Protein AF-A0A699ZGJ5-F1 (afdb_monomer)

pLDDT: mean 94.1, std 5.8, range [61.47, 98.12]

Nearest PDB structures (foldseek):
  6gx9-assembly2_B  TM=9.565E-01  e=2.846E-05  Homo sapiens
  6gx9-assembly1_A  TM=9.555E-01  e=4.735E-05  Homo sapiens
  5yu7-assembly1_A  TM=8.958E-01  e=6.598E-02  Homo sapiens
  6q83-assembly1_A  TM=8.111E-01  e=8.755E-02  Saccharomyces cerevisiae S288C
  6n1z-assembly2_D  TM=8.121E-01  e=3.088E+00  Homo sapiens

Solvent-accessible surface area (backbone atoms only — not comparable to full-atom values): 5552 Å² total; per-residue (Å²): 112,68,68,61,52,50,49,54,49,49,55,52,28,51,48,32,48,75,71,50,86,53,65,68,56,22,51,54,22,47,55,50,51,60,56,44,62,75,38,77,62,37,57,63,49,25,52,51,45,61,68,40,85,85,53,51,71,68,57,35,52,52,24,52,53,45,48,54,48,38,65,74,74,47,52,84,77,54,57,78,85,48,49,63,57,52,52,54,50,52,50,52,53,51,63,75,75,107

Mean predicted aligned error: 3.15 Å

Structure (mmCIF, N/CA/C/O backbone):
data_AF-A0A699ZGJ5-F1
#
_entry.id   AF-A0A699ZGJ5-F1
#
loop_
_atom_site.group_PDB
_atom_site.id
_atom_site.type_symbol
_atom_site.label_atom_id
_atom_site.label_alt_id
_atom_site.label_comp_id
_atom_site.label_asym_id
_atom_site.label_entity_id
_atom_site.label_seq_id
_atom_site.pdbx_PDB_ins_code
_atom_site.Cartn_x
_atom_site.Cartn_y
_atom_site.Cartn_z
_atom_site.occupancy
_atom_site.B_iso_or_equiv
_atom_site.auth_seq_id
_atom_site.auth_comp_id
_atom_site.auth_asym_id
_atom_site.auth_atom_id
_atom_site.pdbx_PDB_model_num
ATOM 1 N N . MET A 1 1 ? -8.751 16.767 -2.437 1.00 64.25 1 MET A N 1
ATOM 2 C CA . MET A 1 1 ? -7.808 17.014 -3.553 1.00 64.25 1 MET A CA 1
ATOM 3 C C . MET A 1 1 ? -6.417 16.470 -3.238 1.00 64.25 1 MET A C 1
ATOM 5 O O . MET A 1 1 ? -5.859 15.788 -4.081 1.00 64.25 1 MET A O 1
ATOM 9 N N . GLU A 1 2 ? -5.893 16.675 -2.025 1.00 82.38 2 GLU A N 1
ATOM 10 C CA . GLU A 1 2 ? -4.534 16.243 -1.650 1.00 82.38 2 GLU A CA 1
ATOM 11 C C . GLU A 1 2 ? -4.292 14.719 -1.722 1.00 82.38 2 GLU A C 1
ATOM 13 O O . GLU A 1 2 ? -3.305 14.291 -2.311 1.00 82.38 2 GLU A O 1
ATOM 18 N N . GLN A 1 3 ? -5.228 13.884 -1.246 1.00 79.56 3 GLN A N 1
ATOM 19 C CA . GLN A 1 3 ? -5.085 12.417 -1.338 1.00 79.56 3 GLN A CA 1
ATOM 20 C C . GLN A 1 3 ? -5.057 11.899 -2.786 1.00 79.56 3 GLN A C 1
ATOM 22 O O . GLN A 1 3 ? -4.328 10.963 -3.095 1.00 79.56 3 GLN A O 1
ATOM 27 N N . GLN A 1 4 ? -5.809 12.525 -3.697 1.00 86.00 4 GLN A N 1
ATOM 28 C CA . GLN A 1 4 ? -5.812 12.137 -5.110 1.00 86.00 4 GLN A CA 1
ATOM 29 C C . GLN A 1 4 ? -4.477 12.477 -5.788 1.00 86.00 4 GLN A C 1
ATOM 31 O O . GLN A 1 4 ? -3.985 11.698 -6.601 1.00 86.00 4 GLN A O 1
ATOM 36 N N . ALA A 1 5 ? -3.862 13.601 -5.408 1.00 91.75 5 ALA A N 1
ATOM 37 C CA . ALA A 1 5 ? -2.520 13.953 -5.860 1.00 91.75 5 ALA A CA 1
ATOM 38 C C . ALA A 1 5 ? -1.472 12.960 -5.328 1.00 91.75 5 ALA A C 1
ATOM 40 O O . ALA A 1 5 ? -0.629 12.494 -6.089 1.00 91.75 5 ALA A O 1
ATOM 41 N N . GLN A 1 6 ? -1.560 12.568 -4.053 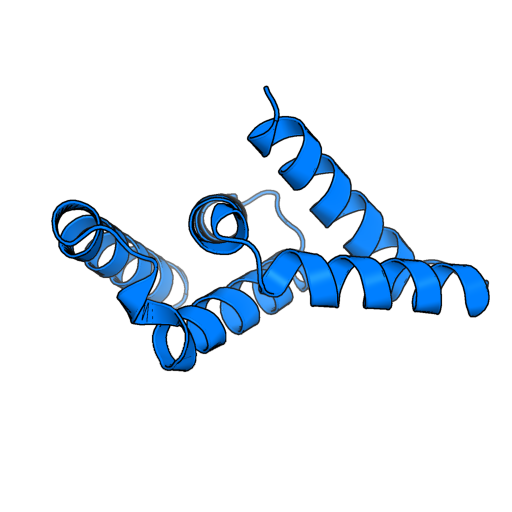1.00 92.25 6 GLN A N 1
ATOM 42 C CA . GLN A 1 6 ? -0.660 11.562 -3.476 1.00 92.25 6 GLN A CA 1
ATOM 43 C C . GLN A 1 6 ? -0.832 10.177 -4.108 1.00 92.25 6 GLN A C 1
ATOM 45 O O . GLN A 1 6 ? 0.162 9.494 -4.329 1.00 92.25 6 GLN A O 1
ATOM 50 N N . HIS A 1 7 ? -2.056 9.779 -4.458 1.00 94.50 7 HIS A N 1
ATOM 51 C CA . HIS A 1 7 ? -2.306 8.540 -5.195 1.00 94.50 7 HIS A CA 1
ATOM 52 C C . HIS A 1 7 ? -1.612 8.546 -6.567 1.00 94.50 7 HIS A C 1
ATOM 54 O O . HIS A 1 7 ? -0.931 7.592 -6.932 1.00 94.50 7 HIS A O 1
ATOM 60 N N . GLN A 1 8 ? -1.733 9.637 -7.329 1.00 94.38 8 GLN A N 1
ATOM 61 C CA . GLN A 1 8 ? -1.034 9.766 -8.613 1.00 94.38 8 GLN A CA 1
ATOM 62 C C . GLN A 1 8 ? 0.491 9.770 -8.437 1.00 94.38 8 GLN A C 1
ATOM 64 O O . GLN A 1 8 ? 1.199 9.111 -9.199 1.00 94.38 8 GLN A O 1
ATOM 69 N N . GLN A 1 9 ? 0.989 10.460 -7.409 1.00 96.06 9 GLN A N 1
ATOM 70 C CA . GLN A 1 9 ? 2.415 10.511 -7.094 1.00 96.06 9 GLN A CA 1
ATOM 71 C C . GLN A 1 9 ? 2.964 9.135 -6.689 1.00 96.06 9 GLN A C 1
ATOM 73 O O . GLN A 1 9 ? 4.066 8.785 -7.102 1.00 96.06 9 GLN A O 1
ATOM 78 N N . LEU A 1 10 ? 2.184 8.335 -5.953 1.00 97.25 10 LEU A N 1
ATOM 79 C CA . LEU A 1 10 ? 2.510 6.951 -5.610 1.00 97.25 10 LEU A CA 1
ATOM 80 C C . LEU A 1 10 ? 2.720 6.107 -6.865 1.00 97.25 10 LEU A C 1
ATOM 82 O O . LEU A 1 10 ? 3.766 5.477 -7.011 1.00 97.25 10 LEU A O 1
ATOM 86 N N . LEU A 1 11 ? 1.763 6.131 -7.795 1.00 95.94 11 LEU A N 1
ATOM 87 C CA . LEU A 1 11 ? 1.867 5.361 -9.035 1.00 95.94 11 LEU A CA 1
ATOM 88 C C . LEU A 1 11 ? 3.055 5.820 -9.893 1.00 95.94 11 LEU A C 1
ATOM 90 O O . LEU A 1 11 ? 3.781 4.988 -10.435 1.00 95.94 11 LEU A O 1
ATOM 94 N N . ALA A 1 12 ? 3.296 7.131 -9.976 1.00 96.44 12 ALA A N 1
ATOM 95 C CA . ALA A 1 12 ? 4.438 7.681 -10.701 1.00 96.44 12 ALA A CA 1
ATOM 96 C C . ALA A 1 12 ? 5.781 7.277 -10.067 1.00 96.44 12 ALA A C 1
ATOM 98 O O . ALA A 1 12 ? 6.708 6.896 -10.783 1.00 96.44 12 ALA A O 1
ATOM 99 N N . ALA A 1 13 ? 5.884 7.317 -8.736 1.00 97.38 13 ALA A N 1
ATOM 100 C CA . ALA A 1 13 ? 7.086 6.921 -8.010 1.00 97.38 13 ALA A CA 1
ATOM 101 C C . ALA A 1 13 ? 7.356 5.416 -8.139 1.00 97.38 13 ALA A C 1
ATOM 103 O O . ALA A 1 13 ? 8.490 5.022 -8.396 1.00 97.38 13 ALA A O 1
ATOM 104 N N . LEU A 1 14 ? 6.326 4.571 -8.053 1.00 97.19 14 LEU A N 1
ATOM 105 C CA . LEU A 1 14 ? 6.463 3.133 -8.296 1.00 97.19 14 LEU A CA 1
ATOM 106 C C . LEU A 1 14 ? 6.905 2.853 -9.734 1.00 97.19 14 LEU A C 1
ATOM 108 O O . LEU A 1 14 ? 7.846 2.092 -9.956 1.00 97.19 14 LEU A O 1
ATOM 112 N N . HIS A 1 15 ? 6.295 3.520 -10.716 1.00 95.88 15 HIS A N 1
ATOM 113 C CA . HIS A 1 15 ? 6.718 3.391 -12.105 1.00 95.88 15 HIS A CA 1
ATOM 114 C C . HIS A 1 15 ? 8.193 3.784 -12.281 1.00 95.88 15 HIS A C 1
ATOM 116 O O . HIS A 1 15 ? 8.953 3.035 -12.893 1.00 95.88 15 HIS A O 1
ATOM 122 N N . ALA A 1 16 ? 8.618 4.909 -11.701 1.00 96.50 16 ALA A N 1
ATOM 123 C CA . ALA A 1 16 ? 10.007 5.358 -11.740 1.00 96.50 16 ALA A CA 1
ATOM 124 C C . ALA A 1 16 ? 10.966 4.362 -11.063 1.00 96.50 16 ALA A C 1
ATOM 126 O O . ALA A 1 16 ? 12.016 4.046 -11.622 1.00 96.50 16 ALA A O 1
ATOM 127 N N . LEU A 1 17 ? 10.589 3.819 -9.902 1.00 96.69 17 LEU A N 1
ATOM 128 C CA . LEU A 1 17 ? 11.399 2.857 -9.158 1.00 96.69 17 LEU A CA 1
ATOM 129 C C . LEU A 1 17 ? 11.641 1.564 -9.951 1.00 96.69 17 LEU A C 1
ATOM 131 O O . LEU A 1 17 ? 12.761 1.054 -9.955 1.00 96.69 17 LEU A O 1
ATOM 135 N N . TYR A 1 18 ? 10.621 1.043 -10.637 1.00 94.69 18 TYR A N 1
ATOM 136 C CA . TYR A 1 18 ? 10.719 -0.246 -11.329 1.00 94.69 18 TYR A CA 1
ATOM 137 C C . TYR A 1 18 ? 11.170 -0.139 -12.794 1.00 94.69 18 TYR A C 1
ATOM 139 O O . TYR A 1 18 ? 11.896 -1.016 -13.260 1.00 94.69 18 TYR A O 1
ATOM 147 N N . HIS A 1 19 ? 10.819 0.936 -13.508 1.00 94.69 19 HIS A N 1
ATOM 148 C CA . HIS A 1 19 ? 10.971 1.006 -14.971 1.00 94.69 19 HIS A CA 1
ATOM 149 C C . HIS A 1 19 ? 11.992 2.038 -15.464 1.00 94.69 19 HIS A C 1
ATOM 151 O O . HIS A 1 19 ? 12.367 1.999 -16.633 1.00 94.69 19 HIS A O 1
ATOM 157 N N . HIS A 1 20 ? 12.460 2.964 -14.620 1.00 94.62 20 HIS A N 1
ATOM 158 C CA . HIS A 1 20 ? 13.402 3.995 -15.066 1.00 94.62 20 HIS A CA 1
ATOM 159 C C . HIS A 1 20 ? 14.842 3.459 -15.168 1.00 94.62 20 HIS A C 1
ATOM 161 O O . HIS A 1 20 ? 15.278 2.663 -14.337 1.00 94.62 20 HIS A O 1
ATOM 167 N N . GLU A 1 21 ? 15.616 3.890 -16.165 1.00 94.62 21 GLU A N 1
ATOM 168 C CA . GLU A 1 21 ? 17.002 3.420 -16.359 1.00 94.62 21 GLU A CA 1
ATOM 169 C C . GLU A 1 21 ? 18.007 4.163 -15.462 1.00 94.62 21 GLU A C 1
ATOM 171 O O . GLU A 1 21 ? 18.970 3.570 -14.978 1.00 94.62 21 GLU A O 1
ATOM 176 N N . ASP A 1 22 ? 17.755 5.446 -15.187 1.00 96.75 22 ASP A N 1
ATOM 177 C CA . ASP A 1 22 ? 18.600 6.275 -14.318 1.00 96.75 22 ASP A CA 1
ATOM 178 C C . ASP A 1 22 ? 18.473 5.878 -12.834 1.00 96.75 22 ASP A C 1
ATOM 180 O O . ASP A 1 22 ? 17.396 5.968 -12.233 1.00 96.75 22 ASP A O 1
ATOM 184 N N . ALA A 1 23 ? 19.599 5.486 -12.232 1.00 96.12 23 ALA A N 1
ATOM 185 C CA . ALA A 1 23 ? 19.702 5.124 -10.821 1.00 96.12 23 ALA A CA 1
ATOM 186 C C . ALA A 1 23 ? 19.379 6.291 -9.868 1.00 96.12 23 ALA A C 1
ATOM 188 O O . ALA A 1 23 ? 18.823 6.058 -8.797 1.00 96.12 23 ALA A O 1
ATOM 189 N N . SER A 1 24 ? 19.677 7.534 -10.256 1.00 96.88 24 SER A N 1
ATOM 190 C CA . SER A 1 24 ? 19.364 8.734 -9.467 1.00 96.88 24 SER A CA 1
ATOM 191 C C . SER A 1 24 ? 17.851 8.938 -9.341 1.00 96.88 24 SER A C 1
ATOM 193 O O . SER A 1 24 ? 17.330 9.211 -8.260 1.00 96.88 24 SER A O 1
ATOM 195 N N . VAL A 1 25 ? 17.117 8.722 -10.437 1.00 96.44 25 VAL A N 1
ATOM 196 C CA . VAL A 1 25 ? 15.649 8.818 -10.453 1.00 96.44 25 VAL A CA 1
ATOM 197 C C . VAL A 1 25 ? 15.020 7.713 -9.605 1.00 96.44 25 VAL A C 1
ATOM 199 O O . VAL A 1 25 ? 14.085 7.978 -8.848 1.00 96.44 25 VAL A O 1
ATOM 202 N N . LYS A 1 26 ? 15.560 6.491 -9.674 1.00 97.62 26 LYS A N 1
ATOM 203 C CA . LYS A 1 26 ? 15.131 5.372 -8.822 1.00 97.62 26 LYS A CA 1
ATOM 204 C C . LYS A 1 26 ? 15.350 5.659 -7.336 1.00 97.62 26 LYS A C 1
ATOM 206 O O . LYS A 1 26 ? 14.443 5.427 -6.542 1.00 97.62 26 LYS A O 1
ATOM 211 N N . ASP A 1 27 ? 16.509 6.198 -6.964 1.00 97.75 27 ASP A N 1
ATOM 212 C CA . ASP A 1 27 ? 16.814 6.581 -5.579 1.00 97.75 27 ASP A CA 1
ATOM 213 C C . ASP A 1 27 ? 15.867 7.680 -5.073 1.00 97.75 27 ASP A C 1
ATOM 215 O O . ASP A 1 27 ? 15.314 7.578 -3.976 1.00 97.75 27 A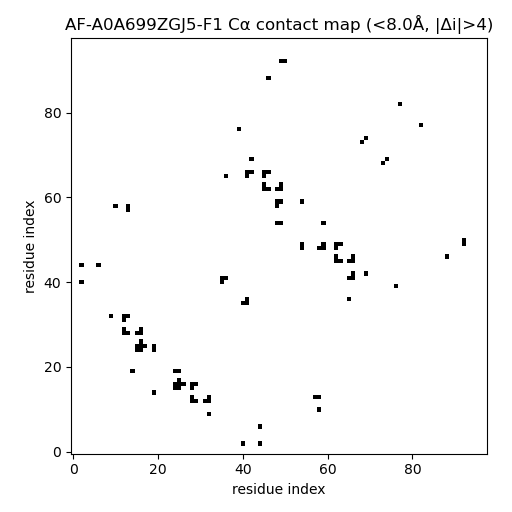SP A O 1
ATOM 219 N N . GLN A 1 28 ? 15.594 8.693 -5.899 1.00 97.69 28 GLN A N 1
ATOM 220 C CA . GLN A 1 28 ? 14.648 9.754 -5.557 1.00 97.69 28 GLN A CA 1
ATOM 221 C C . GLN A 1 28 ? 13.219 9.223 -5.373 1.00 97.69 28 GLN A C 1
ATOM 223 O O . GLN A 1 28 ? 12.521 9.641 -4.445 1.00 97.69 28 GLN A O 1
ATOM 228 N N . ALA A 1 29 ? 12.787 8.298 -6.234 1.00 97.75 29 ALA A N 1
ATOM 229 C CA . ALA A 1 29 ? 11.495 7.636 -6.112 1.00 97.75 29 ALA A CA 1
ATOM 230 C C . ALA A 1 29 ? 11.420 6.788 -4.836 1.00 97.75 29 ALA A C 1
ATOM 232 O O . ALA A 1 29 ? 10.449 6.901 -4.090 1.00 97.75 29 ALA A O 1
ATOM 233 N N . ASN A 1 30 ? 12.463 6.007 -4.542 1.00 97.31 30 ASN A N 1
ATOM 234 C CA . ASN A 1 30 ? 12.530 5.187 -3.335 1.00 97.31 30 ASN A CA 1
ATOM 235 C C . ASN A 1 30 ? 12.445 6.041 -2.062 1.00 97.31 30 ASN A C 1
ATOM 237 O O . ASN A 1 30 ? 11.616 5.774 -1.198 1.00 97.31 30 ASN A O 1
ATOM 241 N N . LYS A 1 31 ? 13.221 7.128 -1.978 1.00 98.06 31 LYS A N 1
ATOM 242 C CA . LYS A 1 31 ? 13.177 8.061 -0.838 1.00 98.06 31 LYS A CA 1
ATOM 243 C C . LYS A 1 31 ? 11.796 8.671 -0.634 1.00 98.06 31 LYS A C 1
ATOM 245 O O . LYS A 1 31 ? 11.347 8.821 0.499 1.00 98.06 31 LYS A O 1
ATOM 250 N N . TRP A 1 32 ? 11.121 9.036 -1.723 1.00 98.00 32 TRP A N 1
ATOM 251 C CA . TRP A 1 32 ? 9.760 9.553 -1.635 1.00 98.00 32 TRP A CA 1
ATOM 252 C C . TRP A 1 32 ? 8.784 8.478 -1.135 1.00 98.00 32 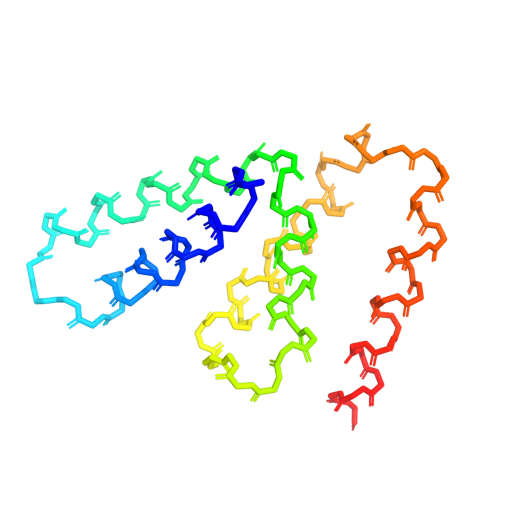TRP A C 1
ATOM 254 O O . TRP A 1 32 ? 7.970 8.760 -0.260 1.00 98.00 32 TRP A O 1
ATOM 264 N N . LEU A 1 33 ? 8.896 7.243 -1.636 1.00 98.12 33 LEU A N 1
ATOM 265 C CA . LEU A 1 33 ? 8.062 6.112 -1.215 1.00 98.12 33 LEU A CA 1
ATOM 266 C C . LEU A 1 33 ? 8.258 5.782 0.271 1.00 98.12 33 LEU A C 1
ATOM 268 O O . LEU A 1 33 ? 7.276 5.577 0.980 1.00 98.12 33 LEU A O 1
ATOM 272 N N . GLU A 1 34 ? 9.498 5.798 0.762 1.00 97.44 34 GLU A N 1
ATOM 273 C CA . GLU A 1 34 ? 9.823 5.596 2.182 1.00 97.44 34 GLU A CA 1
ATOM 274 C C . GLU A 1 34 ? 9.191 6.665 3.083 1.00 97.44 34 GLU A C 1
ATOM 276 O O . GLU A 1 34 ? 8.646 6.348 4.140 1.00 97.44 34 GLU A O 1
ATOM 281 N N . GLN A 1 35 ? 9.222 7.931 2.660 1.00 97.25 35 GLN A N 1
ATOM 282 C CA . GLN A 1 35 ? 8.564 9.024 3.384 1.00 97.25 35 GLN A CA 1
ATOM 283 C C . GLN A 1 35 ? 7.042 8.885 3.338 1.00 97.25 35 GLN A C 1
ATOM 285 O O . GLN A 1 35 ? 6.359 9.099 4.338 1.00 97.25 35 GLN A O 1
ATOM 290 N N . TRP A 1 36 ? 6.501 8.502 2.183 1.00 97.69 36 TRP A N 1
ATOM 291 C CA . TRP A 1 36 ? 5.068 8.333 2.000 1.00 97.69 36 TRP A CA 1
ATOM 292 C C . TRP A 1 36 ? 4.498 7.209 2.874 1.00 97.69 36 TRP A C 1
ATOM 294 O O . TRP A 1 36 ? 3.435 7.400 3.463 1.00 97.69 36 TRP A O 1
ATOM 304 N N . GLN A 1 37 ? 5.211 6.089 3.041 1.00 97.62 37 GLN A N 1
ATOM 305 C CA . GLN A 1 37 ? 4.790 4.976 3.911 1.00 97.62 37 GLN A CA 1
ATOM 306 C C . GLN A 1 37 ? 4.572 5.401 5.375 1.00 97.62 37 GLN A C 1
ATOM 308 O O . GLN A 1 37 ? 3.729 4.834 6.069 1.00 97.62 37 GLN A O 1
ATOM 313 N N . GLN A 1 38 ? 5.297 6.420 5.842 1.00 95.75 38 GLN A N 1
ATOM 314 C CA . GLN A 1 38 ? 5.167 6.961 7.200 1.00 95.75 38 GLN A CA 1
ATOM 315 C C . GLN A 1 38 ? 3.968 7.908 7.349 1.00 95.75 38 GLN A C 1
ATOM 317 O O . GLN A 1 38 ? 3.626 8.304 8.455 1.00 95.75 38 GLN A O 1
ATOM 322 N N . SER A 1 39 ? 3.320 8.299 6.250 1.00 95.75 39 SER A N 1
ATOM 323 C CA . SER A 1 39 ? 2.178 9.209 6.298 1.00 95.75 39 SER A CA 1
ATOM 324 C C . SER A 1 39 ? 0.884 8.494 6.696 1.00 95.75 39 SER A C 1
ATOM 326 O O . SER A 1 39 ? 0.654 7.337 6.344 1.00 95.75 39 SER A O 1
ATOM 328 N N . VAL A 1 40 ? -0.031 9.229 7.335 1.00 94.81 40 VAL A N 1
ATOM 329 C CA . VAL A 1 40 ? -1.386 8.733 7.648 1.00 94.81 40 VAL A CA 1
ATOM 330 C C . VAL A 1 40 ? -2.176 8.415 6.369 1.00 94.81 40 VAL A C 1
ATOM 332 O O . VAL A 1 40 ? -3.001 7.504 6.344 1.00 94.81 40 VAL A O 1
ATOM 335 N N . ALA A 1 41 ? -1.903 9.124 5.269 1.00 95.00 41 ALA A N 1
ATOM 336 C CA . ALA A 1 41 ? -2.566 8.892 3.987 1.00 95.00 41 ALA A CA 1
ATOM 337 C C . ALA A 1 41 ? -2.243 7.516 3.378 1.00 95.00 41 ALA A C 1
ATOM 339 O O . ALA A 1 41 ? -3.029 7.001 2.580 1.00 95.00 41 ALA A O 1
ATOM 340 N N . ALA A 1 42 ? -1.126 6.894 3.772 1.00 97.25 42 ALA A N 1
ATOM 341 C CA . ALA A 1 42 ? -0.752 5.568 3.296 1.00 97.25 42 ALA A CA 1
ATOM 342 C C . ALA A 1 42 ? -1.776 4.488 3.676 1.00 97.25 42 ALA A C 1
ATOM 344 O O . ALA A 1 42 ? -1.880 3.499 2.956 1.00 97.25 42 ALA A O 1
ATOM 345 N N . TRP A 1 43 ? -2.572 4.682 4.734 1.00 96.62 43 TRP A N 1
ATOM 346 C CA . TRP A 1 43 ? -3.674 3.782 5.082 1.00 96.62 43 TRP A CA 1
ATOM 347 C C . TRP A 1 43 ? -4.739 3.717 3.986 1.00 96.62 43 TRP A C 1
ATOM 349 O O . TRP A 1 43 ? -4.966 2.661 3.399 1.00 96.62 43 TRP A O 1
ATOM 359 N N . SER A 1 44 ? -5.383 4.850 3.688 1.00 95.44 44 SER A N 1
ATOM 360 C CA . SER A 1 44 ? -6.516 4.890 2.757 1.00 95.44 44 SER A CA 1
ATOM 361 C C . SER A 1 44 ? -6.088 4.696 1.306 1.00 95.44 44 SER A C 1
ATOM 363 O O . SER A 1 44 ? -6.790 4.045 0.538 1.00 95.44 44 SER A O 1
ATOM 365 N N . ILE A 1 45 ? -4.930 5.233 0.917 1.00 97.00 45 ILE A N 1
ATOM 366 C CA . ILE A 1 45 ? -4.446 5.122 -0.461 1.00 97.00 45 ILE A CA 1
ATOM 367 C C . ILE A 1 45 ? -4.002 3.685 -0.762 1.00 97.00 45 ILE A C 1
ATOM 369 O O . ILE A 1 45 ? -4.345 3.173 -1.825 1.00 97.00 45 ILE A O 1
ATOM 373 N N . SER A 1 46 ? -3.298 3.012 0.159 1.00 97.38 46 SER A N 1
ATOM 374 C CA . SER A 1 46 ? -2.925 1.603 -0.048 1.00 97.38 46 SER A CA 1
ATOM 375 C C . SER A 1 46 ? -4.160 0.711 -0.161 1.00 97.38 46 SER A C 1
ATOM 377 O O . SER A 1 46 ? -4.212 -0.158 -1.026 1.00 97.38 46 SER A O 1
ATOM 379 N N . ASP A 1 47 ? -5.166 0.946 0.684 1.00 96.31 47 ASP A N 1
ATOM 380 C CA . ASP A 1 47 ? -6.430 0.213 0.646 1.00 96.31 47 ASP A CA 1
ATOM 381 C C . 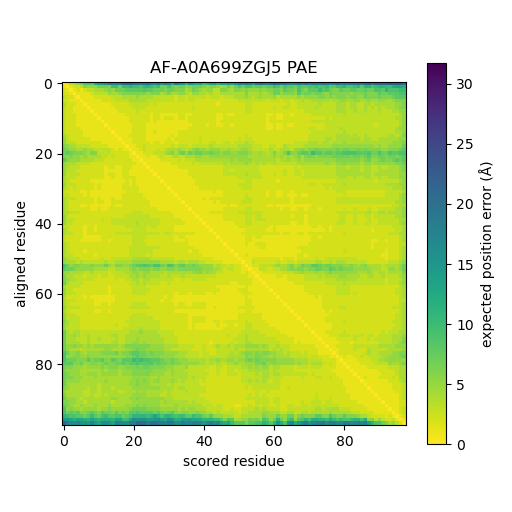ASP A 1 47 ? -7.163 0.392 -0.695 1.00 96.31 47 ASP A C 1
ATOM 383 O O . ASP A 1 47 ? -7.579 -0.592 -1.313 1.00 96.31 47 ASP A O 1
ATOM 387 N N . ALA A 1 48 ? -7.227 1.628 -1.200 1.00 95.50 48 ALA A N 1
ATOM 388 C CA . ALA A 1 48 ? -7.825 1.936 -2.496 1.00 95.50 48 ALA A CA 1
ATOM 389 C C . ALA A 1 48 ? -7.099 1.239 -3.661 1.00 95.50 48 ALA A C 1
ATOM 391 O O . A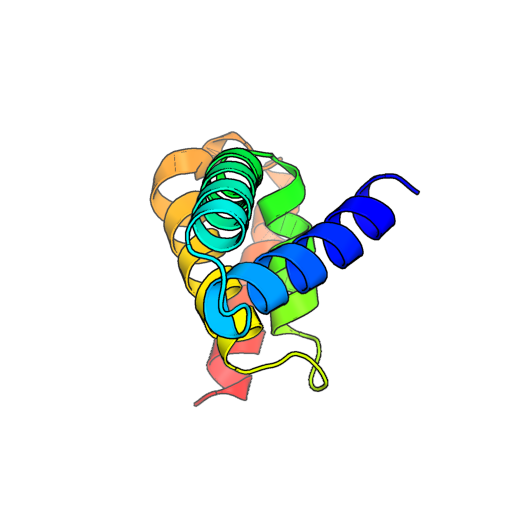LA A 1 48 ? -7.752 0.641 -4.518 1.00 95.50 48 ALA A O 1
ATOM 392 N N . VAL A 1 49 ? -5.760 1.259 -3.671 1.00 96.25 49 VAL A N 1
ATOM 393 C CA . VAL A 1 49 ? -4.941 0.592 -4.703 1.00 96.25 49 VAL A CA 1
ATOM 394 C C . VAL A 1 49 ? -5.145 -0.927 -4.693 1.00 96.25 49 VAL A C 1
ATOM 396 O O . VAL A 1 49 ? -5.182 -1.556 -5.747 1.00 96.25 49 VAL A O 1
ATOM 399 N N . LEU A 1 50 ? -5.311 -1.542 -3.520 1.00 96.00 50 LEU A N 1
ATOM 400 C CA . LEU A 1 50 ? -5.550 -2.987 -3.411 1.00 96.00 50 LEU A CA 1
ATOM 401 C C . LEU A 1 50 ? -6.947 -3.397 -3.905 1.00 96.00 50 LEU A C 1
ATOM 403 O O . LEU A 1 50 ? -7.136 -4.489 -4.458 1.00 96.00 50 LEU A O 1
ATOM 407 N N . HIS A 1 51 ? -7.935 -2.519 -3.736 1.00 94.62 51 HIS A N 1
ATOM 408 C CA . HIS A 1 51 ? -9.283 -2.747 -4.249 1.00 94.62 51 HIS A CA 1
ATOM 409 C C . HIS A 1 51 ? -9.380 -2.532 -5.760 1.00 94.62 51 HIS A C 1
ATOM 411 O O . HIS A 1 51 ? -10.150 -3.239 -6.417 1.00 94.62 51 HIS A O 1
ATOM 417 N N . ASP A 1 52 ? -8.564 -1.640 -6.318 1.00 93.56 52 ASP A N 1
ATOM 418 C CA . ASP A 1 52 ? -8.515 -1.373 -7.750 1.00 93.56 52 ASP A CA 1
ATOM 419 C C . ASP A 1 52 ? -7.963 -2.569 -8.549 1.00 93.56 52 ASP A C 1
ATOM 421 O O . ASP A 1 52 ? -6.820 -3.006 -8.404 1.00 93.56 52 ASP A O 1
ATOM 425 N N . THR A 1 53 ? -8.796 -3.116 -9.434 1.00 86.38 53 THR A N 1
ATOM 426 C CA . THR A 1 53 ? -8.425 -4.214 -10.338 1.00 86.38 53 THR A CA 1
ATOM 427 C C . THR A 1 53 ? -7.543 -3.770 -11.502 1.00 86.38 53 THR A C 1
ATOM 429 O O . THR A 1 53 ? -6.978 -4.627 -12.174 1.00 86.38 53 THR A O 1
ATOM 432 N N . ALA A 1 54 ? -7.449 -2.465 -11.775 1.00 91.69 54 ALA A N 1
ATOM 433 C CA . ALA A 1 54 ? -6.587 -1.911 -12.818 1.00 91.69 54 ALA A CA 1
ATOM 434 C C . ALA A 1 54 ? -5.159 -1.617 -12.324 1.00 91.69 54 ALA A C 1
ATOM 436 O O . ALA A 1 54 ? -4.277 -1.336 -13.138 1.00 91.69 54 ALA A O 1
ATOM 437 N N . SER A 1 55 ? -4.923 -1.683 -11.012 1.00 92.50 55 SER A N 1
ATOM 438 C CA . SER A 1 55 ? -3.609 -1.444 -10.419 1.00 92.50 55 SER A CA 1
ATOM 439 C C . SER A 1 55 ? -2.610 -2.547 -10.780 1.00 92.50 55 SER A C 1
ATOM 441 O O . SER 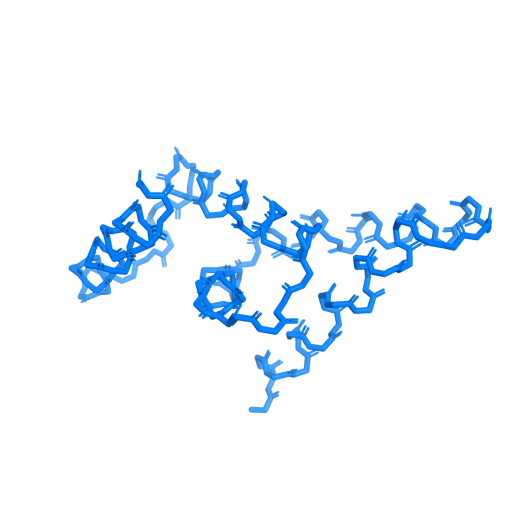A 1 55 ? -2.955 -3.727 -10.855 1.00 92.50 55 SER A O 1
ATOM 443 N N . SER A 1 56 ? -1.352 -2.162 -11.015 1.00 93.81 56 SER A N 1
ATOM 444 C CA . SER A 1 56 ? -0.296 -3.107 -11.387 1.00 93.81 56 SER A CA 1
ATOM 445 C C . SER A 1 56 ? 0.088 -4.021 -10.218 1.00 93.81 56 SER A C 1
ATOM 447 O O . SER A 1 56 ? -0.132 -3.689 -9.049 1.00 93.81 56 SER A O 1
ATOM 449 N N . VAL A 1 57 ? 0.709 -5.163 -10.520 1.00 93.25 57 VAL A N 1
ATOM 450 C CA . VAL A 1 57 ? 1.153 -6.125 -9.496 1.00 93.25 57 VAL A CA 1
ATOM 451 C C . VAL A 1 57 ? 2.171 -5.489 -8.546 1.00 93.25 57 VAL A C 1
ATOM 453 O O . VAL A 1 57 ? 2.127 -5.734 -7.344 1.00 93.25 57 VAL A O 1
ATOM 456 N N . GLU A 1 58 ? 3.051 -4.628 -9.056 1.00 94.38 58 GLU A N 1
ATOM 457 C CA . GLU A 1 58 ? 4.028 -3.885 -8.258 1.00 94.38 58 GLU A CA 1
ATOM 458 C C . GLU A 1 58 ? 3.335 -2.946 -7.267 1.00 94.38 58 GLU A C 1
ATOM 460 O O . GLU A 1 58 ? 3.706 -2.903 -6.092 1.00 94.38 58 GLU A O 1
ATOM 465 N N . ALA A 1 59 ? 2.299 -2.230 -7.717 1.00 96.06 59 ALA A N 1
ATOM 466 C CA . ALA A 1 59 ? 1.520 -1.342 -6.862 1.00 96.06 59 ALA A CA 1
ATOM 467 C C . ALA A 1 59 ? 0.739 -2.118 -5.799 1.00 96.06 59 ALA A C 1
ATOM 469 O O . ALA A 1 59 ? 0.764 -1.736 -4.627 1.00 96.06 59 ALA A O 1
ATOM 470 N N . GLN A 1 60 ? 0.118 -3.239 -6.175 1.00 95.19 60 GLN A N 1
ATOM 471 C CA . GLN A 1 60 ? -0.566 -4.118 -5.228 1.00 95.19 60 GLN A CA 1
ATOM 472 C C . GLN A 1 60 ? 0.402 -4.689 -4.187 1.00 95.19 60 GLN A C 1
ATOM 474 O O . GLN A 1 60 ? 0.127 -4.621 -2.992 1.00 95.19 60 GLN A O 1
ATOM 479 N N . TYR A 1 61 ? 1.566 -5.191 -4.606 1.00 95.44 61 TYR 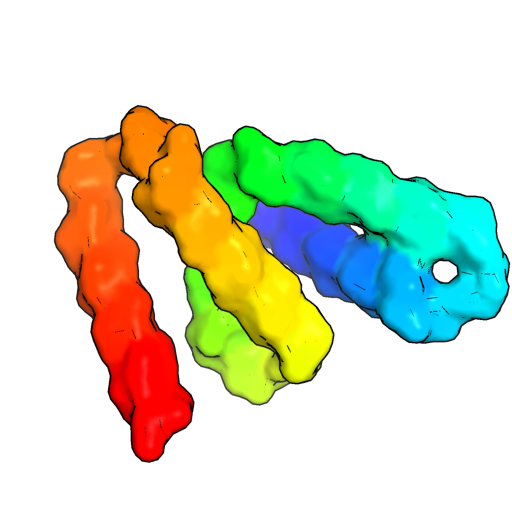A N 1
ATOM 480 C CA . TYR A 1 61 ? 2.570 -5.731 -3.691 1.00 95.44 61 TYR A CA 1
ATOM 481 C C . TYR A 1 61 ? 3.074 -4.667 -2.707 1.00 95.44 61 TYR A C 1
ATOM 483 O O . TYR A 1 61 ? 3.088 -4.890 -1.493 1.00 95.44 61 TYR A O 1
ATOM 491 N N . PHE A 1 62 ? 3.431 -3.486 -3.216 1.00 97.69 62 PHE A N 1
ATOM 492 C CA . PHE A 1 62 ? 3.909 -2.378 -2.396 1.00 97.69 62 PHE A CA 1
ATOM 493 C C . PHE A 1 62 ? 2.853 -1.913 -1.381 1.00 97.69 62 PHE A C 1
ATOM 495 O O . PHE A 1 62 ? 3.162 -1.732 -0.200 1.00 97.69 62 PHE A O 1
ATOM 502 N N . CYS A 1 63 ? 1.596 -1.765 -1.807 1.00 97.62 63 CYS A N 1
ATOM 503 C CA . CYS A 1 63 ? 0.503 -1.334 -0.933 1.00 97.62 63 CYS A CA 1
ATOM 504 C C . CYS A 1 63 ? 0.143 -2.400 0.110 1.00 97.62 63 CYS A C 1
ATOM 506 O O . CYS A 1 63 ? -0.091 -2.062 1.271 1.00 97.62 63 CYS A O 1
ATOM 508 N N . ALA A 1 64 ? 0.182 -3.687 -0.249 1.00 96.75 64 ALA A N 1
ATOM 509 C CA . ALA A 1 64 ? -0.023 -4.781 0.700 1.00 96.75 64 ALA A CA 1
ATOM 510 C C . ALA A 1 64 ? 1.073 -4.806 1.778 1.00 96.75 64 ALA A C 1
ATOM 512 O O . ALA A 1 64 ? 0.779 -4.922 2.971 1.00 96.75 64 ALA A O 1
ATOM 513 N N . GLN A 1 65 ? 2.340 -4.654 1.379 1.00 97.00 65 GLN A N 1
ATOM 514 C CA . GLN A 1 65 ? 3.462 -4.578 2.318 1.00 97.00 65 GLN A CA 1
ATOM 515 C C . GLN A 1 65 ? 3.368 -3.335 3.215 1.00 97.00 65 GLN A C 1
ATOM 517 O O . GLN A 1 65 ? 3.647 -3.419 4.417 1.00 97.00 65 GLN A O 1
ATOM 522 N N . THR A 1 66 ? 2.949 -2.204 2.646 1.00 97.75 66 THR A N 1
ATOM 523 C CA . THR A 1 66 ? 2.742 -0.951 3.379 1.00 97.75 66 THR A CA 1
ATOM 524 C C . THR A 1 66 ? 1.659 -1.124 4.436 1.00 97.75 66 THR A C 1
ATOM 526 O O . THR A 1 66 ? 1.944 -0.930 5.616 1.00 97.75 66 THR A O 1
ATOM 529 N N . LEU A 1 67 ? 0.460 -1.591 4.062 1.00 96.94 67 LEU A N 1
ATOM 530 C CA . LEU A 1 67 ? -0.623 -1.836 5.022 1.00 96.94 67 LEU A CA 1
ATOM 531 C C . LEU A 1 67 ? -0.216 -2.820 6.109 1.00 96.94 67 LEU A C 1
ATOM 533 O O . LEU A 1 67 ? -0.470 -2.564 7.282 1.00 96.94 67 LEU A O 1
ATOM 537 N N . ARG A 1 68 ? 0.457 -3.920 5.757 1.00 97.12 68 ARG A N 1
ATOM 538 C CA . ARG A 1 68 ? 0.962 -4.866 6.758 1.00 97.12 68 ARG A CA 1
ATOM 539 C C . ARG A 1 68 ? 1.873 -4.169 7.767 1.00 97.12 68 ARG A C 1
ATOM 541 O O . ARG A 1 68 ? 1.732 -4.399 8.964 1.00 97.12 68 ARG A O 1
ATOM 548 N N . THR A 1 69 ? 2.801 -3.340 7.294 1.00 97.19 69 THR A N 1
ATOM 549 C CA . THR A 1 69 ? 3.736 -2.615 8.163 1.00 97.19 69 THR A CA 1
ATOM 550 C C . THR A 1 69 ? 2.993 -1.637 9.064 1.00 97.19 69 THR A C 1
ATOM 552 O O . THR A 1 69 ? 3.218 -1.663 10.271 1.00 97.19 69 THR A O 1
ATOM 555 N N . LYS A 1 70 ? 2.056 -0.855 8.516 1.00 97.44 70 LYS A N 1
ATOM 556 C CA . LYS A 1 70 ? 1.277 0.110 9.299 1.00 97.44 70 LYS A CA 1
ATOM 557 C C . LYS A 1 70 ? 0.386 -0.569 10.342 1.00 97.44 70 LYS A C 1
ATOM 559 O O . LYS A 1 70 ? 0.370 -0.141 11.487 1.00 97.44 70 LYS A O 1
ATOM 564 N N . VAL A 1 71 ? -0.249 -1.702 10.019 1.00 96.19 71 VAL A N 1
ATOM 565 C CA . VAL A 1 71 ? -0.989 -2.526 11.002 1.00 96.19 71 VAL A CA 1
ATOM 566 C C . VAL A 1 71 ? -0.087 -3.019 12.130 1.00 96.19 71 VAL A C 1
ATOM 568 O O . VAL A 1 71 ? -0.527 -3.108 13.272 1.00 96.19 71 VAL A O 1
ATOM 571 N N . GLN A 1 72 ? 1.165 -3.354 11.828 1.00 96.00 72 GLN A N 1
ATOM 572 C CA . GLN A 1 72 ? 2.097 -3.890 12.818 1.00 96.00 72 GLN A CA 1
ATOM 573 C C . GLN A 1 72 ? 2.795 -2.820 13.662 1.00 96.00 72 GLN A C 1
ATOM 575 O O . GLN A 1 72 ? 3.254 -3.150 14.755 1.00 96.00 72 GLN A O 1
ATOM 580 N N . ARG A 1 73 ? 2.943 -1.594 13.148 1.00 96.50 73 ARG A N 1
ATOM 581 C CA . ARG A 1 73 ? 3.821 -0.574 13.741 1.00 96.50 73 ARG A CA 1
ATOM 582 C C . ARG A 1 73 ? 3.155 0.753 14.067 1.00 96.50 73 ARG A C 1
ATOM 584 O O . ARG A 1 73 ? 3.602 1.381 15.011 1.00 96.50 73 ARG A O 1
ATOM 591 N N . ASP A 1 74 ? 2.122 1.132 13.321 1.00 96.44 74 ASP A N 1
ATOM 592 C CA . ASP A 1 74 ? 1.541 2.480 13.351 1.00 96.44 74 ASP A CA 1
ATOM 593 C C . ASP A 1 74 ? 0.022 2.424 13.599 1.00 96.44 74 ASP A C 1
ATOM 595 O O . ASP A 1 74 ? -0.738 3.285 13.154 1.00 96.44 74 ASP A O 1
ATOM 599 N N . PHE A 1 75 ? -0.460 1.358 14.244 1.00 94.69 75 PHE A N 1
ATOM 600 C CA . PHE A 1 75 ? -1.893 1.114 14.416 1.00 94.69 75 PHE A CA 1
ATOM 601 C C . PHE A 1 75 ? -2.576 2.227 15.224 1.00 94.69 75 PHE A C 1
ATOM 603 O O . PHE A 1 75 ? -3.748 2.521 15.002 1.00 94.69 75 PHE A O 1
ATOM 610 N N . GLU A 1 76 ? -1.839 2.884 16.120 1.00 94.38 76 GLU A N 1
ATOM 611 C CA . GLU A 1 76 ? -2.289 4.035 16.903 1.00 94.38 76 GLU A CA 1
ATOM 612 C C . GLU A 1 76 ? -2.630 5.282 16.070 1.00 94.38 76 GLU A C 1
ATOM 614 O O . GLU A 1 76 ? -3.319 6.167 16.575 1.00 94.38 76 GLU A O 1
ATOM 619 N N . GLU A 1 77 ? -2.193 5.364 14.806 1.00 93.12 77 GLU A N 1
ATOM 620 C CA . GLU A 1 77 ? -2.587 6.447 13.894 1.00 93.12 77 GLU A CA 1
ATOM 621 C C . GLU A 1 77 ? -4.071 6.366 13.504 1.00 93.12 77 GLU A C 1
ATOM 623 O O . GLU A 1 77 ? -4.660 7.365 13.080 1.00 93.12 77 GLU A O 1
ATOM 628 N N . LEU A 1 78 ? 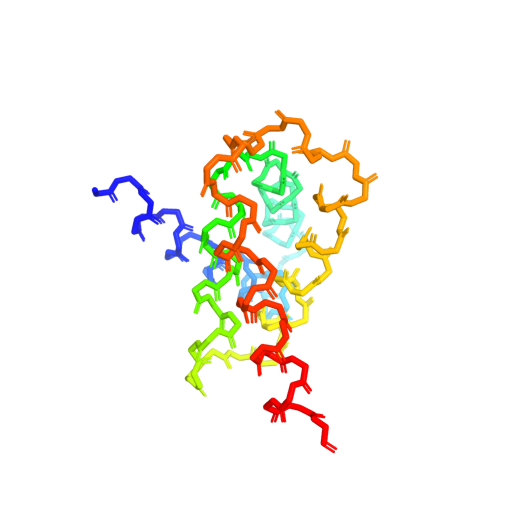-4.680 5.178 13.605 1.00 92.25 78 LEU A N 1
ATOM 629 C CA . LEU A 1 78 ? -6.053 4.957 13.175 1.00 92.25 78 LEU A CA 1
ATOM 630 C C . LEU A 1 78 ? -7.058 5.424 14.234 1.00 92.25 78 LEU A C 1
ATOM 632 O O . LEU A 1 78 ? -7.001 4.990 15.387 1.00 92.25 78 LEU A O 1
ATOM 636 N N . PRO A 1 79 ? -8.070 6.217 13.839 1.00 93.00 79 PRO A N 1
ATOM 637 C CA . PRO A 1 79 ? -9.240 6.438 14.676 1.00 93.00 79 PRO A CA 1
ATOM 638 C C . PRO A 1 79 ? -9.907 5.102 15.026 1.00 93.00 79 PRO A C 1
ATOM 640 O O . PRO A 1 79 ? -10.070 4.244 14.155 1.00 93.00 79 PRO A O 1
ATOM 643 N N . LEU A 1 80 ? -10.348 4.940 16.278 1.00 91.12 80 LEU A N 1
ATOM 644 C CA . LEU A 1 80 ? -10.997 3.704 16.749 1.00 91.12 80 LEU A CA 1
ATOM 645 C C . LEU A 1 80 ? -12.207 3.311 15.886 1.00 91.12 80 LEU A C 1
ATOM 647 O O . LEU A 1 80 ? -12.422 2.129 15.623 1.00 91.12 80 LEU A O 1
ATOM 651 N N . ASP A 1 81 ? -12.939 4.303 15.380 1.00 94.62 81 ASP A N 1
ATOM 652 C CA . ASP A 1 81 ? -14.113 4.107 14.523 1.00 94.62 81 ASP A CA 1
ATOM 653 C C . ASP A 1 81 ? -13.759 3.575 13.121 1.00 94.62 81 ASP A C 1
ATOM 655 O O . ASP A 1 81 ? -14.606 2.987 12.450 1.00 94.62 81 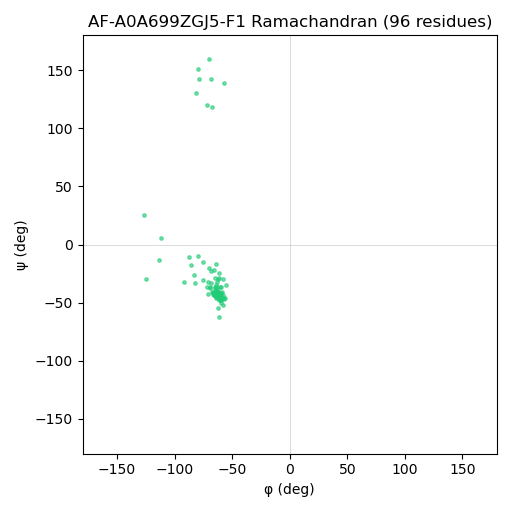ASP A O 1
ATOM 659 N N . SER A 1 82 ? -12.506 3.729 12.680 1.00 93.44 82 SER A N 1
ATOM 660 C CA . SER A 1 82 ? -12.019 3.236 11.383 1.00 93.44 82 SER A CA 1
ATOM 661 C C . SER A 1 82 ? -11.556 1.776 11.433 1.00 93.44 82 SER A C 1
ATOM 663 O O . SER A 1 82 ? -11.454 1.124 10.392 1.00 93.44 82 SER A O 1
ATOM 665 N N . VAL A 1 83 ? -11.288 1.234 12.628 1.00 92.88 83 VAL A N 1
ATOM 666 C CA . VAL A 1 83 ? -10.766 -0.132 12.812 1.00 92.88 83 VAL A CA 1
ATOM 667 C C . VAL A 1 83 ? -11.710 -1.213 12.262 1.00 92.88 83 VAL A C 1
ATOM 669 O O . VAL A 1 83 ? -11.225 -2.110 11.565 1.00 92.88 83 VAL A O 1
ATOM 672 N N . PRO A 1 84 ? -13.037 -1.172 12.508 1.00 95.50 84 PRO A N 1
ATOM 673 C CA . PRO A 1 84 ? -13.954 -2.151 11.927 1.00 95.50 84 PRO A CA 1
ATOM 674 C C . PRO A 1 84 ? -13.932 -2.141 10.395 1.00 95.50 84 PRO A C 1
ATOM 676 O O . PRO A 1 84 ? -13.876 -3.211 9.790 1.00 95.50 84 PRO A O 1
ATOM 679 N N . GLY A 1 85 ? -13.896 -0.950 9.784 1.00 95.50 85 GLY A N 1
ATOM 680 C CA . GLY A 1 85 ? -13.836 -0.790 8.329 1.00 95.50 85 GLY A CA 1
ATOM 681 C C . GLY A 1 85 ? -12.551 -1.365 7.734 1.00 95.50 85 GLY A C 1
ATOM 682 O O . GLY A 1 85 ? -12.607 -2.130 6.775 1.00 95.50 85 GLY A O 1
ATOM 683 N N . LEU A 1 86 ? -11.398 -1.097 8.356 1.00 94.06 86 LEU A N 1
ATOM 684 C CA . LEU A 1 86 ? -10.124 -1.689 7.935 1.00 94.06 86 LEU A CA 1
ATOM 685 C C . LEU A 1 86 ? -10.159 -3.222 8.003 1.00 94.06 86 LEU A C 1
ATOM 687 O O . LEU A 1 86 ? -9.693 -3.894 7.084 1.00 94.06 86 LEU A O 1
ATOM 691 N N . ARG A 1 87 ? -10.718 -3.793 9.077 1.00 94.69 87 ARG A N 1
ATOM 692 C CA . ARG A 1 87 ? -10.836 -5.251 9.221 1.00 94.69 87 ARG A CA 1
ATOM 693 C C . ARG A 1 87 ? -11.668 -5.856 8.091 1.00 94.69 87 ARG A C 1
ATOM 695 O O . ARG A 1 87 ? -11.255 -6.858 7.515 1.00 94.69 87 ARG A O 1
ATOM 702 N N . GLU A 1 88 ? -12.830 -5.280 7.799 1.00 96.56 88 GLU A N 1
ATOM 703 C CA . GLU A 1 88 ? -13.700 -5.746 6.711 1.00 96.56 88 GLU A CA 1
ATOM 704 C C . GLU A 1 88 ? -12.996 -5.662 5.358 1.00 96.56 88 GLU A C 1
ATOM 706 O O . GLU A 1 88 ? -13.028 -6.623 4.587 1.00 96.56 88 GLU A O 1
ATOM 711 N N . SER A 1 89 ? -12.279 -4.564 5.126 1.00 95.50 89 SER A N 1
ATOM 712 C CA . SER A 1 89 ? -11.479 -4.353 3.925 1.00 95.50 89 SER A CA 1
ATOM 713 C C . SER A 1 89 ? -10.396 -5.425 3.745 1.00 95.50 89 SER A C 1
ATOM 715 O O . SER A 1 89 ? -10.323 -6.092 2.713 1.00 95.50 89 SER A O 1
ATOM 717 N N . LEU A 1 90 ? -9.604 -5.694 4.790 1.00 93.75 90 LEU A N 1
ATOM 718 C CA . LEU A 1 90 ? -8.559 -6.723 4.762 1.00 93.75 90 LEU A CA 1
ATOM 719 C C . LEU A 1 90 ? -9.127 -8.131 4.537 1.00 93.75 90 LEU A C 1
ATOM 721 O O . LEU A 1 90 ? -8.543 -8.915 3.791 1.00 93.75 90 LEU A O 1
ATOM 725 N N . VAL A 1 91 ? -10.267 -8.462 5.151 1.00 94.94 91 VAL A N 1
ATOM 726 C CA . VAL A 1 91 ? -10.937 -9.755 4.931 1.00 94.94 91 VAL A CA 1
ATOM 727 C C . VAL A 1 91 ? -11.429 -9.873 3.488 1.00 94.94 91 VAL A C 1
ATOM 729 O O . VAL A 1 91 ? -11.215 -10.910 2.865 1.00 94.94 91 VAL A O 1
ATOM 732 N N . SER A 1 92 ? -12.032 -8.817 2.938 1.00 94.62 92 SER A N 1
ATOM 733 C CA . SER A 1 92 ? -12.456 -8.761 1.532 1.00 94.62 92 SER A CA 1
ATOM 734 C C . SER A 1 92 ? -11.281 -9.003 0.579 1.00 94.62 92 SER A C 1
ATOM 736 O O . SER A 1 92 ? -11.367 -9.845 -0.317 1.00 94.62 92 SER A O 1
ATOM 738 N N . LEU A 1 93 ? -10.145 -8.340 0.818 1.00 93.06 93 LEU A N 1
ATOM 739 C CA . LEU A 1 93 ? -8.925 -8.524 0.031 1.00 93.06 93 LEU A CA 1
ATOM 740 C C . LEU A 1 93 ? -8.387 -9.956 0.120 1.00 93.06 93 LEU A C 1
ATOM 742 O O . LEU A 1 93 ? -8.031 -10.537 -0.902 1.00 93.06 93 LEU A O 1
ATOM 746 N N . LEU A 1 94 ? -8.362 -10.555 1.313 1.00 90.44 94 LEU A N 1
ATOM 747 C CA . LEU A 1 94 ? -7.930 -11.946 1.476 1.00 90.44 94 LEU A CA 1
ATOM 748 C C . LEU A 1 94 ? -8.841 -12.918 0.720 1.00 90.44 94 LEU A C 1
ATOM 750 O O . LEU A 1 94 ? -8.336 -13.831 0.079 1.00 90.44 94 LEU A O 1
ATOM 754 N N . LEU A 1 95 ? -10.159 -12.707 0.750 1.00 91.81 95 LEU A N 1
ATOM 755 C CA . LEU A 1 95 ? -11.118 -13.539 0.015 1.00 91.81 95 LEU A CA 1
ATOM 756 C C . LEU A 1 95 ? -11.015 -13.361 -1.505 1.00 91.81 95 LEU A C 1
ATOM 758 O O . LEU A 1 95 ? -11.223 -14.319 -2.239 1.00 91.81 95 LEU A O 1
ATOM 762 N N . LYS A 1 96 ? -10.681 -12.158 -1.987 1.00 85.94 96 LYS A N 1
ATOM 763 C CA . LYS A 1 96 ? -10.462 -11.874 -3.417 1.00 85.94 96 LYS A CA 1
ATOM 764 C C . LYS A 1 96 ? -9.258 -12.632 -3.992 1.00 85.94 96 LYS A C 1
ATOM 766 O O . LYS A 1 96 ? -9.238 -12.902 -5.190 1.00 85.94 96 LYS A O 1
ATOM 771 N N . HIS A 1 97 ? -8.259 -12.936 -3.162 1.00 76.31 97 HIS A N 1
ATOM 772 C CA . HIS A 1 97 ? -6.996 -13.563 -3.566 1.00 76.31 97 HIS A CA 1
ATOM 773 C C . HIS A 1 97 ? -6.811 -15.004 -3.047 1.00 76.31 97 HIS A C 1
ATOM 775 O O . HIS A 1 97 ? -5.730 -15.567 -3.236 1.00 76.31 97 HIS A O 1
ATOM 781 N N . ALA A 1 98 ? -7.826 -15.581 -2.394 1.00 61.47 98 ALA A N 1
ATOM 782 C CA . ALA A 1 98 ? -7.863 -16.979 -1.951 1.00 61.47 98 ALA A CA 1
ATOM 783 C C . ALA A 1 98 ? -8.359 -17.910 -3.066 1.00 61.47 98 ALA A C 1
ATOM 785 O O . ALA A 1 98 ? -7.810 -19.031 -3.162 1.00 61.47 98 ALA A O 1
#

Sequence (98 aa):
MEQQAQHQQLLAALHALYHHEDASVKDQANKWLEQWQQSVAAWSISDAVLHDTASSVEAQYFCAQTLRTKVQRDFEELPLDSVPGLRESLVSLLLKHA

Organism: Haematococcus lacustris (NCBI:txid44745)

Secondary structure (DSSP, 8-state):
-HHHHHHHHHHHHHHHHHH-S-HHHHHHHHHHHHHHHTSTHHHHHHHHHHH-TTS-HHHHHHHHHHHHHHHHH-GGGS-GGGHHHHHHHHHHHHHHT-

Radius of gyration: 13.79 Å; Cα contacts (8 Å, |Δi|>4): 55; chains: 1; bounding box: 34×34×33 Å

InterPro domains:
  IPR001494 Importin-beta, N-terminal domain [PF03810] (29-95)
  IPR001494 Importin-beta, N-terminal domain [PS50166] (29-96)
  IPR001494 Importin-beta, N-terminal domain [SM00913] (29-96)
  IPR011989 Armadillo-like helical [G3DSA:1.25.10.10] (2-98)
  IPR016024 Armadillo-type fold [SSF48371] (9-94)
  IPR051345 Importin beta-like nuclear transport receptors [PTHR12363] (3-96)

Foldseek 3Di:
DVLVVVLVLLLVLLCQLPPPPDPVSNVVSVVVLVVVLPDPSLQVSLLVLLPDPPHDPSSVVSSVVSNVCCVVPVVVSDDPVCVVVSVVSVVVSVVVVD